Protein AF-A0A953LI29-F1 (afdb_monomer)

Secondary structure (DSSP, 8-state):
--HHHHHHHHHHHHHHHHHHHHHHHHHHHHHHHHHHHHHTSTTHHHHHHHHHHHHHHHHHHHTB-TTT--B--S-SS-SB-TTT--B-S-TT-

Structure (mmCIF, N/CA/C/O backbone):
data_AF-A0A953LI29-F1
#
_entry.id   AF-A0A953LI29-F1
#
loop_
_atom_site.group_PDB
_atom_site.id
_atom_site.type_symbol
_atom_site.label_atom_id
_atom_site.label_alt_id
_atom_site.label_comp_id
_atom_site.label_asym_id
_atom_site.label_entity_id
_atom_site.label_seq_id
_atom_site.pdbx_PDB_ins_code
_atom_site.Cartn_x
_atom_site.Cartn_y
_atom_site.Cartn_z
_atom_site.occupancy
_atom_site.B_iso_or_equiv
_atom_site.auth_seq_id
_atom_site.auth_comp_id
_atom_site.auth_asym_id
_atom_site.auth_atom_id
_atom_site.pdbx_PDB_model_num
ATOM 1 N N . MET A 1 1 ? -21.197 -10.236 13.981 1.00 63.34 1 MET A N 1
ATOM 2 C CA . MET A 1 1 ? -19.774 -9.913 13.779 1.00 63.34 1 MET A CA 1
ATOM 3 C C . MET A 1 1 ? -19.251 -9.326 15.075 1.00 63.34 1 MET A C 1
ATOM 5 O O . MET A 1 1 ? -19.610 -8.196 15.397 1.00 63.34 1 MET A O 1
ATOM 9 N N . SER A 1 2 ? -18.518 -10.104 15.867 1.00 75.44 2 SER A N 1
ATOM 10 C CA . SER A 1 2 ? -17.972 -9.603 17.131 1.00 75.44 2 SER A CA 1
ATOM 11 C C . SER A 1 2 ? -16.799 -8.636 16.870 1.00 75.44 2 SER A C 1
ATOM 13 O O . SER A 1 2 ? -16.152 -8.724 15.819 1.00 75.44 2 SER A O 1
ATOM 15 N N . PRO A 1 3 ? -16.493 -7.698 17.788 1.00 73.25 3 PRO A N 1
ATOM 16 C CA . PRO A 1 3 ? -15.336 -6.805 17.654 1.00 73.25 3 PRO A CA 1
ATOM 17 C C . PRO A 1 3 ? -14.012 -7.568 17.498 1.00 73.25 3 PRO A C 1
ATOM 19 O O . PRO A 1 3 ? -13.122 -7.128 16.771 1.00 73.25 3 PRO A O 1
ATOM 22 N N . GLU A 1 4 ? -13.904 -8.735 18.138 1.00 76.75 4 GLU A N 1
ATOM 23 C CA . GLU A 1 4 ? -12.723 -9.597 18.076 1.00 76.75 4 GLU A CA 1
ATOM 24 C C . GLU A 1 4 ? -12.553 -10.232 16.696 1.00 76.75 4 GLU A C 1
ATOM 26 O O . GLU A 1 4 ? -11.471 -10.170 16.113 1.00 76.75 4 GLU A O 1
ATOM 31 N N . GLU A 1 5 ? -13.630 -10.781 16.125 1.00 79.38 5 GLU A N 1
ATOM 32 C CA . GLU A 1 5 ? -13.632 -11.324 14.762 1.00 79.38 5 GLU A CA 1
ATOM 33 C C . GLU A 1 5 ? -13.249 -10.250 13.742 1.00 79.38 5 GLU A C 1
ATOM 35 O O . GLU A 1 5 ? -12.499 -10.504 12.796 1.00 79.38 5 GLU A O 1
ATOM 40 N N . MET A 1 6 ? -13.730 -9.025 13.955 1.00 75.88 6 MET A N 1
ATOM 41 C CA . MET A 1 6 ? -13.448 -7.902 13.076 1.00 75.88 6 MET A CA 1
ATOM 42 C C . MET A 1 6 ? -11.970 -7.496 13.111 1.00 75.88 6 MET A C 1
ATOM 44 O O . MET A 1 6 ? -11.354 -7.339 12.054 1.00 75.88 6 MET A O 1
ATOM 48 N N . TRP A 1 7 ? -11.374 -7.402 14.303 1.00 73.31 7 TRP A N 1
ATOM 49 C CA . TRP A 1 7 ? -9.938 -7.166 14.469 1.00 73.31 7 TRP A CA 1
ATOM 50 C C . TRP A 1 7 ? -9.097 -8.279 13.830 1.00 73.31 7 TRP A C 1
ATOM 52 O O . TRP A 1 7 ? -8.155 -8.003 13.089 1.00 73.31 7 TRP A O 1
ATOM 62 N N . GLN A 1 8 ? -9.477 -9.541 14.037 1.00 79.31 8 GLN A N 1
ATOM 63 C CA . GLN A 1 8 ? -8.783 -10.697 13.462 1.00 79.31 8 GLN A CA 1
ATOM 64 C C . GLN A 1 8 ? -8.784 -10.692 11.927 1.00 79.31 8 GLN A C 1
ATOM 66 O O . GLN A 1 8 ? -7.850 -11.211 11.308 1.00 79.31 8 GLN A O 1
ATOM 71 N N . LEU A 1 9 ? -9.814 -10.121 11.296 1.00 77.69 9 LEU A N 1
ATOM 72 C CA . LEU A 1 9 ? -9.861 -9.936 9.845 1.00 77.69 9 LEU A CA 1
ATOM 73 C C . LEU A 1 9 ? -8.987 -8.777 9.378 1.00 77.69 9 LEU A C 1
ATOM 75 O O . LEU A 1 9 ? -8.306 -8.924 8.364 1.00 77.69 9 LEU A O 1
ATOM 79 N N . VAL A 1 10 ? -8.976 -7.658 10.107 1.00 75.75 10 VAL A N 1
ATOM 80 C CA . VAL A 1 10 ? -8.090 -6.518 9.822 1.00 75.75 10 VAL A CA 1
ATOM 81 C C . VAL A 1 10 ? -6.629 -6.956 9.916 1.00 75.75 10 VAL A C 1
ATOM 83 O O . VAL A 1 10 ? -5.871 -6.764 8.970 1.00 75.75 10 VAL A O 1
ATOM 86 N N . GLU A 1 11 ? -6.247 -7.628 11.001 1.00 78.12 11 GLU A N 1
ATOM 87 C CA . GLU A 1 11 ? -4.871 -8.064 11.249 1.00 78.12 11 GLU A CA 1
ATOM 88 C C . GLU A 1 11 ? -4.417 -9.146 10.257 1.00 78.12 11 GLU A C 1
ATOM 90 O O . GLU A 1 11 ? -3.326 -9.048 9.690 1.00 78.12 11 GLU A O 1
ATOM 95 N N . ARG A 1 12 ? -5.256 -10.156 9.968 1.00 78.19 12 ARG A N 1
ATOM 96 C CA . ARG A 1 12 ? -4.930 -11.171 8.947 1.00 78.19 12 ARG A CA 1
ATOM 97 C C . ARG A 1 12 ? -4.835 -10.573 7.554 1.00 78.19 12 ARG A C 1
ATOM 99 O O . ARG A 1 12 ? -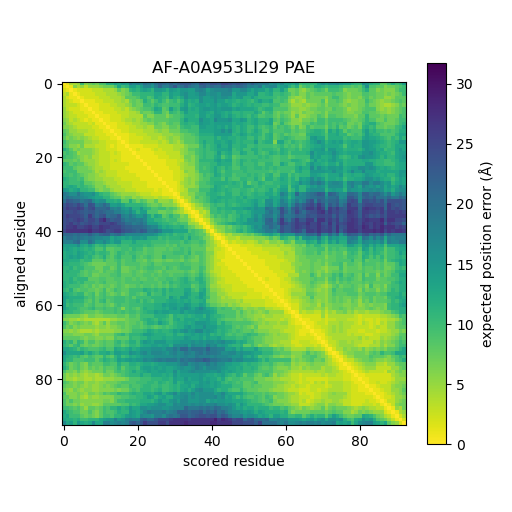3.926 -10.945 6.811 1.00 78.19 12 ARG A O 1
ATOM 106 N N . ARG A 1 13 ? -5.748 -9.666 7.190 1.00 74.06 13 ARG A N 1
ATOM 107 C CA . ARG A 1 13 ? -5.701 -8.975 5.897 1.00 74.06 13 ARG A CA 1
ATOM 108 C C . ARG A 1 13 ? -4.418 -8.168 5.792 1.00 74.06 13 ARG A C 1
ATOM 110 O O . ARG A 1 13 ? -3.709 -8.359 4.817 1.00 74.06 13 ARG A O 1
ATOM 117 N N . ARG A 1 14 ? -4.070 -7.402 6.825 1.00 73.25 14 ARG A N 1
ATOM 118 C CA . ARG A 1 14 ? -2.874 -6.558 6.879 1.00 73.25 14 ARG A CA 1
ATOM 119 C C . ARG A 1 14 ? -1.563 -7.347 6.858 1.00 73.25 14 ARG A C 1
ATOM 121 O O . ARG A 1 14 ? -0.663 -6.990 6.107 1.00 73.25 14 ARG A O 1
ATOM 128 N N . ARG A 1 15 ? -1.442 -8.447 7.615 1.00 71.75 15 ARG A N 1
ATOM 129 C CA . ARG A 1 15 ? -0.247 -9.319 7.571 1.00 71.75 15 ARG A CA 1
ATOM 130 C C . ARG A 1 15 ? -0.079 -10.000 6.224 1.00 71.75 15 ARG A C 1
ATOM 1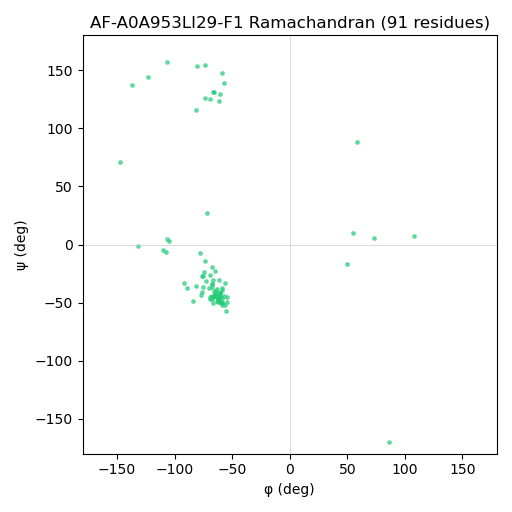32 O O . ARG A 1 15 ? 1.031 -10.031 5.702 1.00 71.75 15 ARG A O 1
ATOM 139 N N . ARG A 1 16 ? -1.171 -10.519 5.650 1.00 75.25 16 ARG A N 1
ATOM 140 C CA . ARG A 1 16 ? -1.148 -11.055 4.284 1.00 75.25 16 ARG A CA 1
ATOM 141 C C . ARG A 1 16 ? -0.756 -9.958 3.300 1.00 75.25 16 ARG A C 1
ATOM 143 O O . ARG A 1 16 ? 0.102 -10.212 2.477 1.00 75.25 16 ARG A O 1
ATOM 150 N N . PHE A 1 17 ? -1.276 -8.740 3.460 1.00 68.75 17 PHE A N 1
ATOM 151 C CA . PHE A 1 17 ? -0.952 -7.580 2.627 1.00 68.75 17 PHE A CA 1
ATOM 152 C C . PHE A 1 17 ? 0.532 -7.224 2.643 1.00 68.75 17 PHE A C 1
ATOM 154 O O . PHE A 1 17 ? 1.148 -7.124 1.587 1.00 68.75 17 PHE A O 1
ATOM 161 N N . ILE A 1 18 ? 1.113 -7.071 3.835 1.00 72.62 18 ILE A N 1
ATOM 162 C CA . ILE A 1 18 ? 2.537 -6.765 4.003 1.00 72.62 18 ILE A CA 1
ATOM 163 C C . ILE A 1 18 ? 3.378 -7.905 3.424 1.00 72.62 18 ILE A C 1
ATOM 165 O O . ILE A 1 18 ? 4.309 -7.647 2.670 1.00 72.62 18 ILE A O 1
ATOM 169 N N . GLY A 1 19 ? 3.008 -9.158 3.705 1.00 74.44 19 GLY A N 1
ATOM 170 C CA . GLY A 1 19 ? 3.674 -10.326 3.134 1.00 74.44 19 GLY A CA 1
ATOM 171 C C . GLY A 1 19 ? 3.633 -10.329 1.606 1.00 74.44 19 GLY A C 1
ATOM 172 O O . GLY A 1 19 ? 4.675 -10.442 0.975 1.00 74.44 19 GLY A O 1
ATOM 173 N N . THR A 1 20 ? 2.460 -10.132 0.998 1.00 75.25 20 THR A N 1
ATOM 174 C CA . THR A 1 20 ? 2.300 -10.117 -0.464 1.00 75.25 20 THR A CA 1
ATOM 175 C C . THR A 1 20 ? 3.027 -8.939 -1.109 1.00 75.25 20 THR A C 1
ATOM 177 O O . THR A 1 20 ? 3.659 -9.136 -2.139 1.00 75.25 20 THR A O 1
ATOM 180 N N . LEU A 1 21 ? 3.003 -7.744 -0.506 1.00 74.50 21 LEU A N 1
ATOM 181 C CA . LEU A 1 21 ? 3.763 -6.585 -0.988 1.00 74.50 21 LEU A CA 1
ATOM 182 C C . LEU A 1 21 ? 5.270 -6.838 -0.949 1.00 74.50 21 LEU A C 1
ATOM 184 O O . LEU A 1 21 ? 5.948 -6.563 -1.934 1.00 74.50 21 LEU A O 1
ATOM 188 N N . ILE A 1 22 ? 5.788 -7.389 0.153 1.00 75.69 22 ILE A N 1
ATOM 189 C CA . ILE A 1 22 ? 7.210 -7.731 0.279 1.00 75.69 22 ILE A CA 1
ATOM 190 C C . ILE A 1 22 ? 7.581 -8.804 -0.747 1.00 75.69 22 ILE A C 1
ATOM 192 O O . ILE A 1 22 ? 8.552 -8.633 -1.477 1.00 75.69 22 ILE A O 1
ATOM 196 N N . THR A 1 23 ? 6.801 -9.882 -0.860 1.00 77.38 23 THR A N 1
ATOM 197 C CA . THR A 1 23 ? 7.063 -10.949 -1.835 1.00 77.38 23 THR A CA 1
ATOM 198 C C . THR A 1 23 ? 7.011 -10.428 -3.270 1.00 77.38 23 THR A C 1
ATOM 200 O O . THR A 1 23 ? 7.901 -10.739 -4.055 1.00 77.38 23 THR A O 1
ATOM 203 N N . ALA A 1 24 ? 6.019 -9.603 -3.615 1.00 74.38 24 ALA A N 1
ATOM 204 C CA . ALA A 1 24 ? 5.913 -8.991 -4.934 1.00 74.38 24 ALA A CA 1
ATOM 205 C C . ALA A 1 24 ? 7.095 -8.055 -5.216 1.00 74.38 24 ALA A C 1
ATOM 207 O O . ALA A 1 24 ? 7.702 -8.164 -6.274 1.00 74.38 24 ALA A O 1
ATOM 208 N N . ALA A 1 25 ? 7.476 -7.198 -4.265 1.00 72.44 25 ALA A N 1
ATOM 209 C CA . ALA A 1 25 ? 8.629 -6.311 -4.402 1.00 72.44 25 ALA A CA 1
ATOM 210 C C . ALA A 1 25 ? 9.939 -7.092 -4.591 1.00 72.44 25 ALA A C 1
ATOM 212 O O . ALA A 1 25 ? 10.742 -6.731 -5.447 1.00 72.44 25 ALA A O 1
ATOM 213 N N . VAL A 1 26 ? 10.137 -8.190 -3.851 1.00 75.94 26 VAL A N 1
ATOM 214 C CA . VAL A 1 26 ? 11.318 -9.060 -3.977 1.00 75.94 26 VAL A CA 1
ATOM 215 C C . VAL A 1 26 ? 11.345 -9.763 -5.333 1.00 75.94 26 VAL A C 1
ATOM 217 O O . VAL A 1 26 ? 12.354 -9.690 -6.030 1.00 75.94 26 VAL A O 1
ATOM 220 N N . LEU A 1 27 ? 10.244 -10.399 -5.746 1.00 74.81 27 LEU A N 1
ATOM 221 C CA . LEU A 1 27 ? 10.149 -11.047 -7.059 1.00 74.81 27 LEU A CA 1
ATOM 222 C C . LEU A 1 27 ? 10.374 -10.048 -8.196 1.00 74.81 27 LEU A C 1
ATOM 224 O O . LEU A 1 27 ? 11.012 -10.372 -9.193 1.00 74.81 27 LEU A O 1
ATOM 228 N N . MET A 1 28 ? 9.882 -8.823 -8.031 1.00 65.88 28 MET A N 1
ATOM 229 C CA . MET A 1 28 ? 10.008 -7.771 -9.026 1.00 65.88 28 MET A CA 1
ATOM 230 C C . MET A 1 28 ? 11.410 -7.166 -9.069 1.00 65.88 28 MET A C 1
ATOM 232 O O . MET A 1 28 ? 11.900 -6.896 -10.157 1.00 65.88 28 MET A O 1
ATOM 236 N N . PHE A 1 29 ? 12.086 -7.015 -7.927 1.00 69.19 29 PHE A N 1
ATOM 237 C CA . PHE A 1 29 ? 13.496 -6.626 -7.869 1.00 69.19 29 PHE A CA 1
ATOM 238 C C . PHE A 1 29 ? 14.376 -7.673 -8.560 1.00 69.19 29 PHE A C 1
ATOM 240 O O . PHE A 1 29 ? 15.133 -7.338 -9.465 1.00 69.19 29 PHE A O 1
ATOM 247 N N . VAL A 1 30 ? 14.198 -8.954 -8.218 1.00 69.25 30 VAL A N 1
ATOM 248 C CA . VAL A 1 30 ? 14.927 -10.071 -8.843 1.00 69.25 30 VAL A CA 1
ATOM 249 C C . VAL A 1 30 ? 14.643 -10.143 -10.347 1.00 69.25 30 VAL A C 1
ATOM 251 O O . VAL A 1 30 ? 15.569 -10.256 -11.149 1.00 69.25 30 VAL A O 1
ATOM 254 N N . GLY A 1 31 ? 13.374 -10.019 -10.745 1.00 66.12 31 GLY A N 1
ATOM 255 C CA . GLY A 1 31 ? 12.962 -10.012 -12.146 1.00 66.12 31 GLY A CA 1
ATOM 256 C C . GLY A 1 31 ? 13.512 -8.817 -12.926 1.00 66.12 31 GLY A C 1
ATOM 257 O O . GLY A 1 31 ? 14.035 -8.999 -14.018 1.00 66.12 31 GLY A O 1
ATOM 258 N N . ALA A 1 32 ? 13.465 -7.605 -12.372 1.00 64.38 32 ALA A N 1
ATOM 259 C CA . ALA A 1 32 ? 13.991 -6.402 -13.017 1.00 64.38 32 ALA A CA 1
ATOM 260 C C . ALA A 1 32 ? 15.523 -6.428 -13.137 1.00 64.38 32 ALA A C 1
ATOM 262 O O . ALA A 1 32 ? 16.052 -6.006 -14.163 1.00 64.38 32 ALA A O 1
ATOM 263 N N . SER A 1 33 ? 16.240 -6.970 -12.147 1.00 61.91 33 SER A N 1
ATOM 264 C CA . SER A 1 33 ? 17.693 -7.164 -12.226 1.00 61.91 33 SER A CA 1
ATOM 265 C C . SER A 1 33 ? 18.092 -8.218 -13.263 1.00 61.91 33 SER A C 1
ATOM 267 O O . SER A 1 33 ? 19.115 -8.049 -13.924 1.00 61.91 33 SER A O 1
ATOM 269 N N . ALA A 1 34 ? 17.285 -9.268 -13.450 1.00 60.56 34 ALA A N 1
ATOM 270 C CA . ALA A 1 34 ? 17.522 -10.289 -14.471 1.00 60.56 34 ALA A CA 1
ATOM 271 C C . ALA A 1 34 ? 17.131 -9.814 -15.886 1.00 60.56 34 ALA A C 1
ATOM 273 O O . ALA 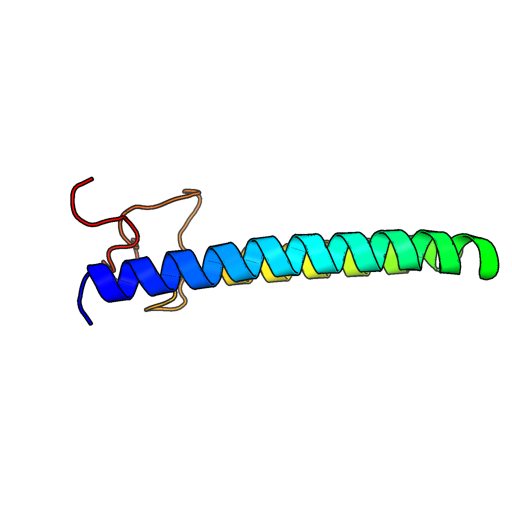A 1 34 ? 17.876 -10.014 -16.838 1.00 60.56 34 ALA A O 1
ATOM 274 N N . ILE A 1 35 ? 15.984 -9.147 -16.035 1.00 53.88 35 ILE A N 1
ATOM 275 C CA . ILE A 1 35 ? 15.427 -8.720 -17.330 1.00 53.88 35 ILE A CA 1
ATOM 276 C C . ILE A 1 35 ? 16.089 -7.424 -17.823 1.00 53.88 35 ILE A C 1
ATOM 278 O O . ILE A 1 35 ? 16.337 -7.280 -19.019 1.00 53.88 35 ILE A O 1
ATOM 282 N N . GLY A 1 36 ? 16.428 -6.497 -16.922 1.00 55.94 36 GLY A N 1
ATOM 283 C CA . GLY A 1 36 ? 17.075 -5.224 -17.252 1.00 55.94 36 GLY A CA 1
ATOM 284 C C . GLY A 1 36 ? 18.496 -5.375 -17.799 1.00 55.94 36 GLY A C 1
ATOM 285 O O . GLY A 1 36 ? 18.896 -4.590 -18.655 1.00 55.94 36 GLY A O 1
ATOM 286 N N . GLN A 1 37 ? 19.227 -6.417 -17.381 1.00 58.62 37 GLN A N 1
ATOM 287 C CA . GLN A 1 37 ? 20.534 -6.752 -17.961 1.00 58.62 37 GLN A CA 1
ATOM 288 C C . GLN A 1 37 ? 20.425 -7.426 -19.339 1.00 58.62 37 GLN A C 1
ATOM 290 O O . GLN A 1 37 ? 21.336 -7.289 -20.148 1.00 58.62 37 GLN A O 1
ATOM 295 N N . ILE A 1 38 ? 19.319 -8.125 -19.629 1.00 55.38 38 ILE A N 1
ATOM 296 C CA . ILE A 1 38 ? 19.136 -8.884 -20.881 1.00 55.38 38 ILE A CA 1
ATOM 297 C C . ILE A 1 38 ? 18.513 -8.024 -21.993 1.00 55.38 38 ILE A C 1
ATOM 299 O O . ILE A 1 38 ? 18.887 -8.164 -23.154 1.00 55.38 38 ILE A O 1
ATOM 303 N N . PHE A 1 39 ? 17.576 -7.128 -21.666 1.00 55.66 39 PHE A N 1
ATOM 304 C CA . PHE A 1 39 ? 16.769 -6.408 -22.665 1.00 55.66 39 PHE A CA 1
ATOM 305 C C . PHE A 1 39 ? 17.133 -4.930 -22.864 1.00 55.66 39 PHE A C 1
ATOM 307 O O . PHE A 1 39 ? 16.463 -4.256 -23.644 1.00 55.66 39 PHE A O 1
ATOM 314 N N . GLY A 1 40 ? 18.188 -4.436 -22.206 1.00 57.38 40 GLY A N 1
ATOM 315 C CA . GLY A 1 40 ? 18.789 -3.124 -22.461 1.00 57.38 40 GLY A CA 1
ATOM 316 C C . GLY A 1 40 ? 17.825 -1.948 -22.296 1.00 57.38 40 GLY A C 1
ATOM 317 O O . GLY A 1 40 ? 17.213 -1.535 -23.270 1.00 57.38 40 GLY A O 1
ATOM 318 N N . ASP A 1 41 ? 17.724 -1.418 -21.072 1.00 64.62 41 ASP A N 1
ATOM 319 C CA . ASP A 1 41 ? 17.205 -0.100 -20.619 1.00 64.62 41 ASP A CA 1
ATOM 320 C C . ASP A 1 41 ? 15.818 0.405 -21.105 1.00 64.62 41 ASP A C 1
ATOM 322 O O . ASP A 1 41 ? 15.189 1.258 -20.482 1.00 64.62 41 ASP A O 1
ATOM 326 N N . ARG A 1 42 ? 15.239 -0.162 -22.165 1.00 63.94 42 ARG A N 1
ATOM 327 C CA . ARG A 1 42 ? 13.992 0.293 -22.794 1.00 63.94 42 ARG A CA 1
ATOM 328 C C . ARG A 1 42 ? 12.755 -0.075 -21.980 1.00 63.94 42 ARG A C 1
ATOM 330 O O . ARG A 1 42 ? 11.744 0.618 -22.036 1.00 63.94 42 ARG A O 1
ATOM 337 N N . TYR A 1 43 ? 12.847 -1.156 -21.206 1.00 65.44 43 TYR A N 1
ATOM 338 C CA . TYR A 1 43 ? 11.745 -1.695 -20.404 1.00 65.44 43 TYR A CA 1
ATOM 339 C C . TYR A 1 43 ? 11.906 -1.454 -18.898 1.00 65.44 43 TYR A C 1
ATOM 341 O O . TYR A 1 43 ? 10.967 -1.716 -18.144 1.00 65.44 43 TYR A O 1
ATOM 349 N N . GLY A 1 44 ? 13.048 -0.917 -18.447 1.00 69.50 44 GLY A N 1
ATOM 350 C CA . GLY A 1 44 ? 13.293 -0.623 -17.030 1.00 69.50 44 GLY A CA 1
ATOM 351 C C . GLY A 1 44 ? 12.305 0.409 -16.480 1.00 69.50 44 GLY A C 1
ATOM 352 O O . GLY A 1 44 ? 11.642 0.160 -15.474 1.00 69.50 44 GLY A O 1
ATOM 353 N N . MET A 1 45 ? 12.116 1.513 -17.210 1.00 72.31 45 MET A N 1
ATOM 354 C CA . MET A 1 45 ? 11.136 2.569 -16.901 1.00 72.31 45 MET A CA 1
ATOM 355 C C . MET A 1 45 ? 9.693 2.049 -16.839 1.00 72.31 45 MET A C 1
ATOM 357 O O . MET A 1 45 ? 8.957 2.363 -15.906 1.00 72.31 45 MET A O 1
ATOM 361 N N . ILE A 1 46 ? 9.287 1.234 -17.818 1.00 75.12 46 ILE A N 1
ATOM 362 C CA . ILE A 1 46 ? 7.929 0.673 -17.879 1.00 75.12 46 ILE A CA 1
ATOM 363 C C . ILE A 1 46 ? 7.700 -0.269 -16.698 1.00 75.12 46 ILE A C 1
ATOM 365 O O . ILE A 1 46 ? 6.673 -0.1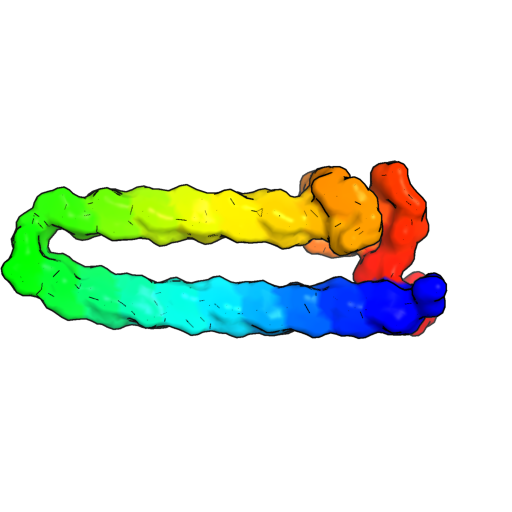83 -16.029 1.00 75.12 46 ILE A O 1
ATOM 369 N N . THR A 1 47 ? 8.678 -1.130 -16.409 1.00 70.88 47 THR A N 1
ATOM 370 C CA . THR A 1 47 ? 8.617 -2.047 -15.268 1.00 70.88 47 THR A CA 1
ATOM 371 C C . THR A 1 47 ? 8.471 -1.259 -13.973 1.00 70.88 47 THR A C 1
ATOM 373 O O . THR A 1 47 ? 7.533 -1.518 -13.228 1.00 70.88 47 THR A O 1
ATOM 376 N N . LEU A 1 48 ? 9.310 -0.238 -13.753 1.00 73.31 48 LEU A N 1
ATOM 377 C CA . LEU A 1 48 ? 9.234 0.647 -12.589 1.00 73.31 48 LEU A CA 1
ATOM 378 C C . LEU A 1 48 ? 7.846 1.286 -12.439 1.00 7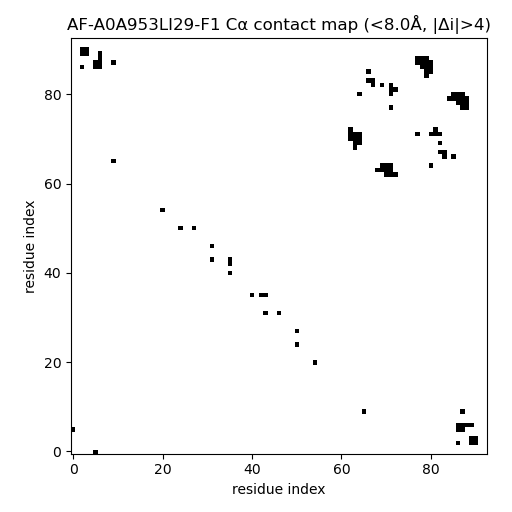3.31 48 LEU A C 1
ATOM 380 O O . LEU A 1 48 ? 7.259 1.219 -11.361 1.00 73.31 48 LEU A O 1
ATOM 384 N N . LEU A 1 49 ? 7.297 1.863 -13.512 1.00 78.00 49 LEU A N 1
ATOM 385 C CA . LEU A 1 49 ? 5.970 2.484 -13.496 1.00 78.00 49 LEU A CA 1
ATOM 386 C C . LEU A 1 49 ? 4.866 1.483 -13.145 1.00 78.00 49 LEU A C 1
ATOM 388 O O . LEU A 1 49 ? 3.993 1.803 -12.342 1.00 78.00 49 LEU A O 1
ATOM 392 N N . VAL A 1 50 ? 4.920 0.263 -13.685 1.00 74.88 50 VAL A N 1
ATOM 393 C CA . VAL A 1 50 ? 3.958 -0.797 -13.350 1.00 74.88 50 VAL A CA 1
ATOM 394 C C . VAL A 1 50 ? 4.074 -1.204 -11.878 1.00 74.88 50 VAL A C 1
ATOM 396 O O . VAL A 1 50 ? 3.037 -1.362 -11.231 1.00 74.88 50 VAL A O 1
ATOM 399 N N . VAL A 1 51 ? 5.294 -1.296 -11.314 1.00 72.38 51 VAL A N 1
ATOM 400 C CA . VAL A 1 51 ? 5.487 -1.514 -9.861 1.00 72.38 51 VAL A CA 1
ATOM 401 C C . VAL A 1 51 ? 4.772 -0.411 -9.089 1.00 72.38 51 VAL A C 1
ATOM 403 O O . VAL A 1 51 ? 4.006 -0.685 -8.169 1.00 72.38 51 VAL A O 1
ATOM 406 N N . LEU A 1 52 ? 5.056 0.842 -9.454 1.00 77.62 52 LEU A N 1
ATOM 407 C CA . LEU A 1 52 ? 4.679 2.019 -8.685 1.00 77.62 52 LEU A CA 1
ATOM 408 C C . LEU A 1 52 ? 3.163 2.195 -8.693 1.00 77.62 52 LEU A C 1
ATOM 410 O O . LEU A 1 52 ? 2.555 2.365 -7.639 1.00 77.62 52 LEU A O 1
ATOM 414 N N . ILE A 1 53 ? 2.548 2.077 -9.873 1.00 80.69 53 ILE A N 1
ATOM 415 C CA . ILE A 1 53 ? 1.095 2.132 -10.054 1.00 80.69 53 ILE A CA 1
ATOM 416 C C . ILE A 1 53 ? 0.431 0.957 -9.337 1.00 80.69 53 ILE A C 1
ATOM 418 O O . ILE A 1 53 ? -0.557 1.164 -8.634 1.00 80.69 53 ILE A O 1
ATOM 422 N N . GLY A 1 54 ? 0.980 -0.256 -9.461 1.00 76.50 54 GLY A N 1
ATOM 423 C CA . GLY A 1 54 ? 0.499 -1.423 -8.728 1.00 76.50 54 GLY A CA 1
ATOM 424 C C . GLY A 1 54 ? 0.492 -1.159 -7.225 1.00 76.50 54 GLY A C 1
ATOM 425 O O . GLY A 1 54 ? -0.565 -1.187 -6.597 1.00 76.50 54 GLY A O 1
ATOM 426 N N . ALA A 1 55 ? 1.643 -0.813 -6.654 1.00 72.56 55 ALA A N 1
ATOM 427 C CA . ALA A 1 55 ? 1.786 -0.499 -5.237 1.00 72.56 55 ALA A CA 1
ATOM 428 C C . ALA A 1 55 ? 0.819 0.610 -4.786 1.00 72.56 55 ALA A C 1
ATOM 430 O O . ALA A 1 55 ? 0.139 0.441 -3.776 1.00 72.56 55 ALA A O 1
ATOM 431 N N . LEU A 1 56 ? 0.684 1.697 -5.554 1.00 78.12 56 LEU A N 1
ATOM 432 C CA . LEU A 1 56 ? -0.250 2.794 -5.275 1.00 78.12 56 LEU A CA 1
ATOM 433 C C . LEU A 1 56 ? -1.710 2.330 -5.248 1.00 78.12 56 LEU A C 1
ATOM 435 O O . LEU A 1 56 ? -2.424 2.616 -4.287 1.00 78.12 56 LEU A O 1
ATOM 439 N N . LEU A 1 57 ? -2.158 1.589 -6.265 1.00 77.25 57 LEU A N 1
ATOM 440 C CA . LEU A 1 57 ? -3.524 1.060 -6.329 1.00 77.25 57 LEU A CA 1
ATOM 441 C C . LEU A 1 57 ? -3.804 0.081 -5.184 1.00 77.25 57 LEU A C 1
ATOM 443 O O . LEU A 1 57 ? -4.897 0.097 -4.614 1.00 77.25 57 LEU A O 1
ATOM 447 N N . PHE A 1 58 ? -2.821 -0.742 -4.811 1.00 69.19 58 PHE A N 1
ATOM 448 C CA . PHE A 1 58 ? -2.937 -1.678 -3.694 1.00 69.19 58 PHE A CA 1
ATOM 449 C C . PHE A 1 58 ? -2.981 -0.966 -2.339 1.00 69.19 58 PHE A C 1
ATOM 451 O O . PHE A 1 58 ? -3.866 -1.274 -1.541 1.00 69.19 58 PHE A O 1
ATOM 458 N N . ILE A 1 59 ? -2.110 0.021 -2.098 1.00 71.00 59 ILE A N 1
ATOM 459 C CA . ILE A 1 59 ? -2.153 0.875 -0.898 1.00 71.00 59 ILE A CA 1
ATOM 460 C C . ILE A 1 59 ? -3.515 1.566 -0.807 1.00 71.00 59 ILE A C 1
ATOM 462 O O . ILE A 1 59 ? -4.147 1.563 0.245 1.00 71.00 59 ILE A O 1
ATOM 466 N N . TRP A 1 60 ? -4.023 2.091 -1.923 1.00 72.06 60 TRP A N 1
ATOM 467 C CA . TRP A 1 60 ? -5.321 2.760 -1.962 1.00 72.06 60 TRP A CA 1
ATOM 468 C C . TRP A 1 60 ? -6.504 1.808 -1.717 1.00 72.06 60 TRP A C 1
ATOM 470 O O . TRP A 1 60 ? -7.500 2.190 -1.100 1.00 72.06 60 TRP A O 1
ATOM 480 N N . ARG A 1 61 ? -6.404 0.548 -2.164 1.00 69.12 61 ARG A N 1
ATOM 481 C CA . ARG A 1 61 ? -7.391 -0.508 -1.881 1.00 69.12 61 ARG A CA 1
ATOM 482 C C . ARG A 1 61 ? -7.361 -0.937 -0.411 1.00 69.12 61 ARG A C 1
ATOM 484 O O . ARG A 1 61 ? -8.431 -1.219 0.125 1.00 69.12 61 ARG A O 1
ATOM 491 N N . ASP A 1 62 ? -6.183 -0.992 0.212 1.00 68.88 62 ASP A N 1
ATOM 492 C CA . ASP A 1 62 ? -6.011 -1.338 1.633 1.00 68.88 62 ASP A CA 1
ATOM 493 C C . ASP A 1 62 ? -6.468 -0.209 2.560 1.00 68.88 62 ASP A C 1
ATOM 495 O O . ASP A 1 62 ? -7.065 -0.459 3.605 1.00 68.88 62 ASP A O 1
ATOM 499 N N . TRP A 1 63 ? -6.330 1.047 2.120 1.00 73.44 63 TRP A N 1
ATOM 500 C CA . TRP A 1 63 ? -6.842 2.232 2.818 1.00 73.44 63 TRP A CA 1
ATOM 501 C C . TRP A 1 63 ? -8.379 2.366 2.757 1.00 73.44 63 TRP A C 1
ATOM 503 O O . TRP A 1 63 ? -8.941 3.464 2.828 1.00 73.44 63 TRP A O 1
ATOM 513 N N . ARG A 1 64 ? -9.093 1.241 2.629 1.00 77.88 64 ARG A N 1
ATOM 514 C CA . ARG A 1 64 ? -10.554 1.137 2.629 1.00 77.88 64 ARG A CA 1
ATOM 515 C C . ARG A 1 64 ? -11.029 0.193 3.720 1.00 77.88 64 ARG A C 1
ATOM 517 O O . ARG A 1 64 ? -10.434 -0.842 4.001 1.00 77.88 64 ARG A O 1
ATOM 524 N N . CYS A 1 65 ? -12.165 0.531 4.314 1.00 80.19 65 CYS A N 1
ATOM 525 C CA . CYS A 1 65 ? -12.721 -0.239 5.412 1.00 80.19 65 CYS A CA 1
ATOM 526 C C . CYS A 1 65 ? -13.160 -1.622 4.918 1.00 80.19 65 CYS A C 1
ATOM 528 O O . CYS A 1 65 ? -13.909 -1.693 3.945 1.00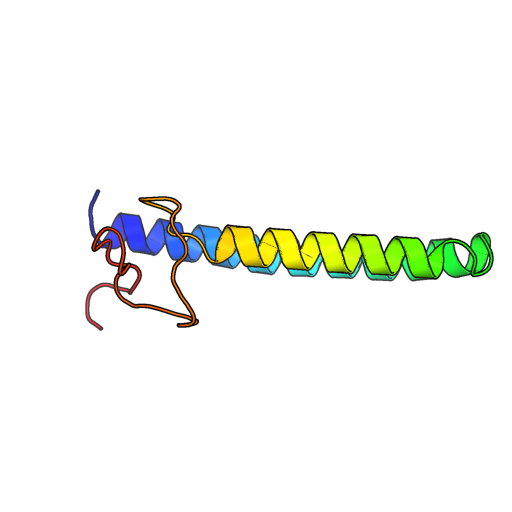 80.19 65 CYS A O 1
ATOM 530 N N . PRO A 1 66 ? -12.801 -2.730 5.586 1.00 75.75 66 PRO A N 1
ATOM 531 C CA . PRO A 1 66 ? -13.272 -4.050 5.176 1.00 75.75 66 PRO A CA 1
ATOM 532 C C . PRO A 1 66 ? -14.795 -4.216 5.313 1.00 75.75 66 PRO A C 1
ATOM 534 O O . PRO A 1 66 ? -15.359 -5.046 4.608 1.00 75.75 66 PRO A O 1
ATOM 537 N N . ALA A 1 67 ? -15.457 -3.430 6.173 1.00 80.00 67 ALA A N 1
ATOM 538 C CA . ALA A 1 67 ? -16.903 -3.506 6.389 1.00 80.00 67 ALA A CA 1
ATOM 539 C C . ALA A 1 67 ? -17.707 -2.697 5.357 1.00 80.00 67 ALA A C 1
ATOM 541 O O . ALA A 1 67 ? -18.649 -3.216 4.771 1.00 80.00 67 ALA A O 1
ATOM 542 N N . CYS A 1 68 ? -17.341 -1.432 5.113 1.00 83.62 68 CYS A N 1
ATOM 543 C CA . CYS A 1 68 ? -18.104 -0.545 4.220 1.00 83.62 68 CYS A CA 1
ATOM 544 C C . CYS A 1 68 ? -17.403 -0.211 2.897 1.00 83.62 68 CYS A C 1
ATOM 546 O O . CYS A 1 68 ? -17.972 0.490 2.068 1.00 83.62 68 CYS A O 1
ATOM 548 N N . GLN A 1 69 ? -16.159 -0.661 2.703 1.00 80.88 69 GLN A N 1
ATOM 549 C CA . GLN A 1 69 ? -15.295 -0.375 1.547 1.00 80.88 69 GLN A CA 1
ATOM 550 C C . GLN A 1 69 ? -15.063 1.110 1.226 1.00 80.88 69 GLN A C 1
ATOM 552 O O . GLN A 1 69 ? -14.459 1.429 0.200 1.00 80.88 69 GLN A O 1
ATOM 557 N N . LYS A 1 70 ? -15.472 2.022 2.113 1.00 83.12 70 LYS A N 1
ATOM 558 C CA . LYS A 1 70 ? -15.168 3.450 2.014 1.00 83.12 70 LYS A CA 1
ATOM 559 C C . LYS A 1 70 ? -13.760 3.735 2.534 1.00 83.12 70 LYS A C 1
ATOM 561 O O . LYS A 1 70 ? -13.240 2.989 3.366 1.00 83.12 70 LYS A O 1
ATOM 566 N N . GLY A 1 71 ? -13.152 4.809 2.034 1.00 79.31 71 GLY A N 1
ATOM 567 C CA . GLY A 1 71 ? -11.818 5.244 2.449 1.00 79.31 71 GLY A CA 1
ATOM 568 C C . GLY A 1 71 ? -11.741 5.487 3.958 1.00 79.31 71 GLY A C 1
ATOM 569 O O . GLY A 1 71 ? -12.677 6.023 4.552 1.00 79.31 71 GLY A O 1
ATOM 570 N N . LEU A 1 72 ? -10.639 5.067 4.579 1.00 77.56 72 LEU A N 1
ATOM 571 C CA . LEU A 1 72 ? -10.397 5.229 6.020 1.00 77.56 72 LEU A CA 1
ATOM 572 C C . LEU A 1 72 ? -9.958 6.655 6.406 1.00 77.56 72 LEU A C 1
ATOM 574 O O . LEU A 1 72 ? -9.920 6.965 7.591 1.00 77.56 72 LEU A O 1
ATOM 578 N N . GLY A 1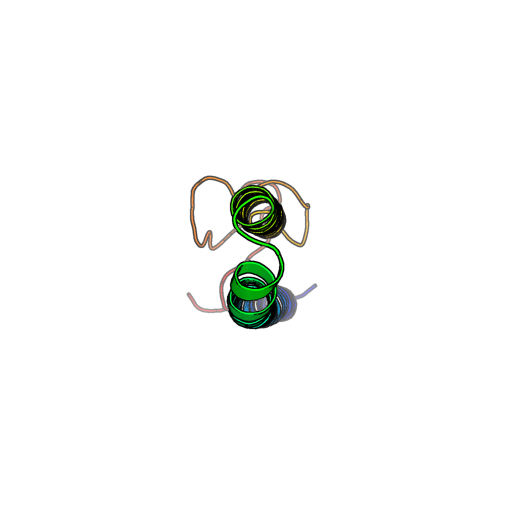 73 ? -9.697 7.526 5.424 1.00 72.06 73 GLY A N 1
ATOM 579 C CA . GLY A 1 73 ? -9.207 8.891 5.639 1.00 72.06 73 GLY A CA 1
ATOM 580 C C . GLY A 1 73 ? -7.682 8.949 5.752 1.00 72.06 73 GLY A C 1
ATOM 581 O O . GLY A 1 73 ? -7.006 7.972 5.469 1.00 72.06 73 GLY A O 1
ATOM 582 N N . VAL A 1 74 ? -7.134 10.100 6.146 1.00 67.94 74 VAL A N 1
ATOM 583 C CA . VAL A 1 74 ? -5.674 10.344 6.211 1.00 67.94 74 VAL A CA 1
ATOM 584 C C . VAL A 1 74 ? -5.012 9.616 7.392 1.00 67.94 74 VAL A C 1
ATOM 586 O O . VAL A 1 74 ? -3.795 9.464 7.450 1.00 67.94 74 VAL A O 1
ATOM 589 N N . GLU A 1 75 ? -5.807 9.135 8.345 1.00 70.56 75 GLU A N 1
ATOM 590 C CA . GLU A 1 75 ? -5.295 8.464 9.531 1.00 70.56 75 GLU A CA 1
ATOM 591 C C . GLU A 1 75 ? -4.779 7.059 9.177 1.00 70.56 75 GLU A C 1
ATOM 593 O O . GLU A 1 75 ? -5.480 6.247 8.571 1.00 70.56 75 GLU A O 1
ATOM 598 N N . PHE A 1 76 ? -3.527 6.773 9.544 1.00 64.06 76 PHE A N 1
ATOM 599 C CA . PHE A 1 76 ? -2.833 5.539 9.150 1.00 64.06 76 PHE A CA 1
ATOM 600 C C . PHE A 1 76 ? -3.333 4.296 9.914 1.00 64.06 76 PHE A C 1
ATOM 602 O O . PHE A 1 76 ? -3.191 3.170 9.440 1.00 64.06 76 PHE A O 1
ATOM 609 N N . ARG A 1 77 ? -3.917 4.477 11.112 1.00 70.19 77 ARG A N 1
ATOM 610 C CA . ARG A 1 77 ? -4.538 3.410 11.926 1.00 70.19 77 ARG A CA 1
ATOM 611 C C . ARG A 1 77 ? -5.738 3.930 12.735 1.00 70.19 77 ARG A C 1
ATOM 613 O O . ARG A 1 77 ? -5.642 4.038 13.959 1.00 70.19 77 ARG A O 1
ATOM 620 N N . PRO A 1 78 ? -6.869 4.240 12.088 1.00 76.31 78 PRO A N 1
ATOM 621 C CA . PRO A 1 78 ? -8.061 4.663 12.805 1.00 76.31 78 PRO A CA 1
ATOM 622 C C . PRO A 1 78 ? -8.581 3.499 13.655 1.00 76.31 78 PRO A C 1
ATOM 624 O O . PRO A 1 78 ? -8.734 2.377 13.168 1.00 76.31 78 PRO A O 1
ATOM 627 N N . ARG A 1 79 ? -8.865 3.751 14.939 1.00 82.19 79 ARG A N 1
ATOM 628 C CA . ARG A 1 79 ? -9.435 2.730 15.843 1.00 82.19 79 ARG A CA 1
ATOM 629 C C . ARG A 1 79 ? -10.878 2.379 15.481 1.00 82.19 79 ARG A C 1
ATOM 631 O O . ARG A 1 79 ? -11.346 1.279 15.775 1.00 82.19 79 ARG A O 1
ATOM 638 N N . VAL A 1 80 ? -11.580 3.313 14.844 1.00 84.00 80 VAL A N 1
ATOM 639 C CA . VAL A 1 80 ? -12.975 3.198 14.421 1.00 84.00 80 VAL A CA 1
ATOM 640 C C . VAL A 1 80 ? -13.101 3.771 13.014 1.00 84.00 80 VAL A C 1
ATOM 642 O O . VAL A 1 80 ? -12.521 4.808 12.711 1.00 84.00 80 VAL A O 1
ATOM 645 N N . CYS A 1 81 ? -13.845 3.105 12.134 1.00 85.19 81 CYS A N 1
ATOM 646 C CA . CYS A 1 81 ? -14.089 3.624 10.795 1.00 85.19 81 CYS A CA 1
ATOM 647 C C . CYS A 1 81 ? -15.005 4.862 10.855 1.00 85.19 81 CYS A C 1
ATOM 649 O O . CYS A 1 81 ? -16.132 4.733 11.337 1.00 85.19 81 CYS A O 1
ATOM 651 N N . PRO A 1 82 ? -14.609 6.015 10.283 1.00 82.06 82 PRO A N 1
ATOM 652 C CA . PRO A 1 82 ? -15.426 7.234 10.312 1.00 82.06 82 PRO A CA 1
ATOM 653 C C . PRO A 1 82 ? -16.718 7.118 9.490 1.00 82.06 82 PRO A C 1
ATOM 655 O O . PRO A 1 82 ? -17.659 7.873 9.692 1.00 82.06 82 PRO A O 1
ATOM 658 N N . ASN A 1 83 ? -16.776 6.165 8.556 1.00 86.06 83 ASN A N 1
ATOM 659 C CA . ASN A 1 83 ? -17.899 6.006 7.638 1.00 86.06 83 ASN A CA 1
ATOM 660 C C . ASN A 1 83 ? -18.989 5.046 8.132 1.00 86.06 83 ASN A C 1
ATOM 662 O O . ASN A 1 83 ? -20.148 5.207 7.763 1.00 86.06 83 ASN A O 1
ATOM 666 N N . CYS A 1 84 ? -18.622 4.000 8.877 1.00 85.38 84 CYS A N 1
ATOM 667 C CA . CYS A 1 84 ? -19.567 2.964 9.315 1.00 85.38 84 CYS A CA 1
ATOM 668 C C . CYS A 1 84 ? -19.479 2.609 10.802 1.00 85.38 84 CYS A C 1
ATOM 670 O O . CYS A 1 84 ? -20.214 1.737 11.248 1.00 85.38 84 CYS A O 1
ATOM 672 N N . GLY A 1 85 ? -18.566 3.219 11.565 1.00 84.44 85 GLY A N 1
ATOM 673 C CA . GLY A 1 85 ? -18.417 2.958 13.000 1.00 84.44 85 GLY A CA 1
ATOM 674 C C . GLY A 1 85 ? -17.784 1.606 13.352 1.00 84.44 85 GLY A C 1
ATOM 675 O O . GLY A 1 85 ? -17.693 1.255 14.524 1.00 84.44 85 GLY A O 1
ATOM 676 N N . ALA A 1 86 ? -17.327 0.836 12.361 1.00 83.75 86 ALA A N 1
ATOM 677 C CA . ALA A 1 86 ? -16.674 -0.451 12.579 1.00 83.75 86 ALA A CA 1
ATOM 678 C C . ALA A 1 86 ? -15.390 -0.294 13.416 1.00 83.75 86 ALA A C 1
ATOM 680 O O . ALA A 1 86 ? -14.537 0.530 13.081 1.00 83.75 86 ALA A O 1
ATOM 681 N N . ARG A 1 87 ? -15.230 -1.090 14.482 1.00 82.19 87 ARG A N 1
ATOM 682 C CA . ARG A 1 87 ? -14.055 -1.044 15.368 1.00 82.19 87 ARG A CA 1
ATOM 683 C C . ARG A 1 87 ? -12.895 -1.834 14.759 1.00 82.19 87 ARG A C 1
ATOM 685 O O . ARG A 1 87 ? -12.984 -3.042 14.594 1.00 82.19 87 ARG A O 1
ATOM 692 N N . LEU A 1 88 ? -11.813 -1.138 14.427 1.00 78.25 88 LEU A N 1
ATOM 693 C CA . LEU A 1 88 ? -10.632 -1.659 13.729 1.00 78.25 88 LEU A CA 1
ATOM 694 C 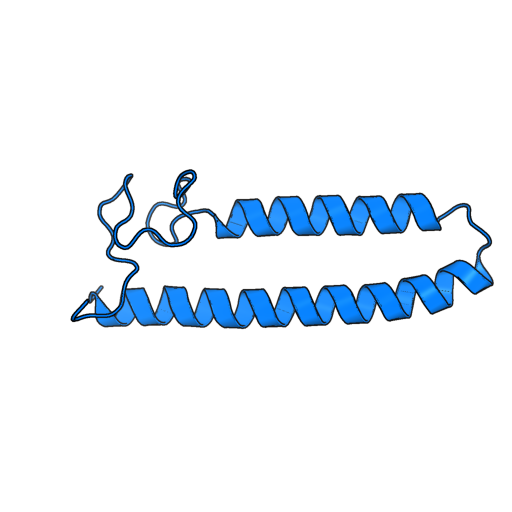C . LEU A 1 88 ? -9.425 -1.856 14.664 1.00 78.25 88 LEU A C 1
ATOM 696 O O . LEU A 1 88 ? -8.352 -2.205 14.187 1.00 78.25 88 LEU A O 1
ATOM 700 N N . ALA A 1 89 ? -9.588 -1.611 15.967 1.00 73.31 89 ALA A N 1
ATOM 701 C CA . ALA A 1 89 ? -8.567 -1.765 17.006 1.00 73.31 89 ALA A CA 1
ATOM 702 C C . ALA A 1 89 ? -8.834 -2.999 17.894 1.00 73.31 89 ALA A C 1
ATOM 704 O O . ALA A 1 89 ? -9.988 -3.432 17.988 1.00 73.31 89 ALA A O 1
ATOM 705 N N . PRO A 1 90 ? -7.799 -3.555 18.559 1.00 67.62 90 PRO A N 1
ATOM 706 C CA . PRO A 1 90 ? -7.963 -4.676 19.480 1.00 67.62 90 PRO A CA 1
ATOM 707 C C . PRO A 1 90 ? -8.924 -4.337 20.638 1.00 67.62 90 PRO A C 1
ATOM 709 O O . PRO A 1 90 ? -8.987 -3.183 21.075 1.00 67.62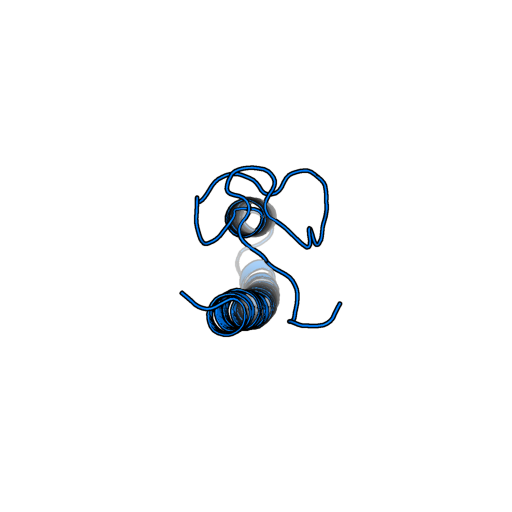 90 PRO A O 1
ATOM 712 N N . PRO A 1 91 ? -9.686 -5.320 21.153 1.00 58.97 91 PRO A N 1
ATOM 713 C CA . PRO A 1 91 ? -10.511 -5.122 22.342 1.00 58.97 91 PRO A CA 1
ATOM 714 C C . PRO A 1 91 ? -9.609 -4.770 23.541 1.00 58.97 91 PRO A C 1
ATOM 716 O O . PRO A 1 91 ? -8.683 -5.512 23.851 1.00 58.97 91 PRO A O 1
ATOM 719 N N . GLY A 1 92 ? -9.857 -3.625 24.190 1.00 65.56 92 GLY A N 1
ATOM 720 C CA . GLY A 1 92 ? -9.113 -3.178 25.380 1.00 65.56 92 GLY A CA 1
ATOM 721 C C . GLY A 1 92 ? -8.137 -2.003 25.196 1.00 65.56 92 GLY A C 1
ATOM 722 O O . GLY A 1 92 ? -7.417 -1.694 26.139 1.00 65.56 92 GLY A O 1
ATOM 723 N N . SER A 1 93 ? -8.099 -1.346 24.025 1.00 56.66 93 SER A N 1
ATOM 724 C CA . SER A 1 93 ? -7.297 -0.125 23.774 1.00 56.66 93 SER A CA 1
ATOM 725 C C . SER A 1 93 ? -8.008 1.187 24.082 1.00 56.66 93 SER A C 1
ATOM 727 O O . SER A 1 93 ? -9.195 1.264 23.684 1.00 56.66 93 SER A O 1
#

Sequence (93 aa):
MSPEEMWQLVERRRRRFIGTLITAAVLMFVGASAIGQIFGDRYGMITLLVVLIGALLFIWRDWRCPACQKGLGVEFRPRVCPNCGARLAPPGS

Mean predicted aligned error: 9.89 Å

Foldseek 3Di:
DDLQVQLVCLVVVVVVLVVVLVVVVVVLVVVLVVVCVVPPPPCNVVSVVCNVVVVVVSVQQNQARPVPRHGQPPDPQDQARPPPRRGNDDPPD

Solvent-accessible surface area (backbone atoms only — not comparable to full-atom values): 5454 Å² total; per-residue (Å²): 135,53,61,64,61,46,22,55,48,54,51,52,51,50,52,51,46,54,50,50,51,51,51,50,51,50,55,46,50,56,46,48,62,58,48,40,74,73,65,59,70,76,55,48,64,57,52,52,49,52,52,52,52,49,52,50,54,50,53,58,58,63,46,25,36,93,87,76,64,45,71,53,66,91,55,92,77,53,54,46,37,88,85,77,65,50,49,57,41,66,90,90,121

Radius of gyration: 17.55 Å; Cα contacts (8 Å, |Δi|>4): 56; chains: 1; bounding box: 40×22×48 Å

pLDDT: mean 72.83, std 7.53, range [53.88, 86.06]

Organism: Symbiobacterium thermophilum (NCBI:txid2734)